Protein AF-A0AAW7RN38-F1 (afdb_monomer_lite)

pLDDT: mean 84.31, std 7.07, range [54.12, 94.19]

Structure (mmCIF, N/CA/C/O backbone):
data_AF-A0AAW7RN38-F1
#
_entry.id   AF-A0AAW7RN38-F1
#
loop_
_atom_site.group_PDB
_atom_site.id
_atom_site.type_symbol
_atom_site.label_atom_id
_atom_site.label_alt_id
_atom_site.label_comp_id
_atom_site.label_asym_id
_atom_site.label_entity_id
_atom_site.label_seq_id
_atom_site.pdbx_PDB_ins_code
_atom_site.Cartn_x
_atom_site.Cartn_y
_atom_site.Cartn_z
_atom_site.occupancy
_atom_site.B_iso_or_equiv
_atom_site.auth_seq_id
_atom_site.auth_comp_id
_atom_site.auth_asym_id
_atom_site.auth_atom_id
_atom_site.pdbx_PDB_model_num
ATOM 1 N N . MET A 1 1 ? 28.030 -6.356 14.340 1.00 54.12 1 MET A N 1
ATOM 2 C CA . MET A 1 1 ? 27.051 -6.134 15.431 1.00 54.12 1 MET A CA 1
ATOM 3 C C . MET A 1 1 ? 25.730 -5.507 14.934 1.00 54.12 1 MET A C 1
ATOM 5 O O . MET A 1 1 ? 25.159 -4.684 15.629 1.00 54.12 1 MET A O 1
ATOM 9 N N . HIS A 1 2 ? 25.197 -5.904 13.764 1.00 59.62 2 HIS A N 1
ATOM 10 C CA . HIS A 1 2 ? 23.936 -5.350 13.216 1.00 59.62 2 HIS A CA 1
ATOM 11 C C . HIS A 1 2 ? 22.794 -6.376 13.108 1.00 59.62 2 HIS A C 1
ATOM 13 O O . HIS A 1 2 ? 21.625 -6.010 13.185 1.00 59.62 2 HIS A O 1
ATOM 19 N N . ALA A 1 3 ? 23.113 -7.668 12.976 1.00 64.19 3 ALA A N 1
ATOM 20 C CA . ALA A 1 3 ? 22.105 -8.713 12.801 1.00 64.19 3 ALA A CA 1
ATOM 21 C C . ALA A 1 3 ? 21.237 -8.921 14.054 1.00 64.19 3 ALA A C 1
ATOM 23 O O . ALA A 1 3 ? 20.021 -9.021 13.943 1.00 64.19 3 ALA A O 1
ATOM 24 N N . SER A 1 4 ? 21.837 -8.915 15.250 1.00 70.38 4 SER A N 1
ATOM 25 C CA . SER A 1 4 ? 21.107 -9.074 16.514 1.00 70.38 4 SER A CA 1
ATOM 26 C C . SER A 1 4 ? 20.117 -7.933 16.760 1.00 70.38 4 SER A C 1
ATOM 28 O O . SER A 1 4 ? 18.973 -8.193 17.117 1.00 70.38 4 SER A O 1
ATOM 30 N N . TYR A 1 5 ? 20.508 -6.684 16.494 1.00 74.62 5 TYR A N 1
ATOM 31 C CA . TYR A 1 5 ? 19.621 -5.522 16.615 1.00 74.62 5 TYR A CA 1
ATOM 32 C C . TYR A 1 5 ? 18.413 -5.612 15.670 1.00 74.62 5 TYR A C 1
ATOM 34 O O . TYR A 1 5 ? 17.278 -5.420 16.102 1.00 74.62 5 TYR A O 1
ATOM 42 N N . ASN A 1 6 ? 18.636 -5.994 14.408 1.00 77.62 6 ASN A N 1
ATOM 43 C CA . ASN A 1 6 ? 17.555 -6.183 13.437 1.00 77.62 6 ASN A CA 1
ATOM 44 C C . ASN A 1 6 ? 16.592 -7.307 13.852 1.00 77.62 6 ASN A C 1
ATOM 46 O O . ASN A 1 6 ? 15.385 -7.171 13.665 1.00 77.62 6 ASN A O 1
ATOM 50 N N . ILE A 1 7 ? 17.105 -8.387 14.454 1.00 80.19 7 ILE A N 1
ATOM 51 C CA . ILE A 1 7 ? 16.281 -9.485 14.981 1.00 80.19 7 ILE A CA 1
ATOM 52 C C . ILE A 1 7 ? 15.432 -9.003 16.162 1.00 80.19 7 ILE A C 1
ATOM 54 O O . ILE A 1 7 ? 14.225 -9.227 16.165 1.00 80.19 7 ILE A O 1
ATOM 58 N N . PHE A 1 8 ? 16.016 -8.296 17.134 1.00 79.94 8 PHE A N 1
ATOM 59 C CA . PHE A 1 8 ? 15.260 -7.751 18.269 1.00 79.94 8 PHE A CA 1
ATOM 60 C C . PHE A 1 8 ? 14.169 -6.773 17.822 1.00 79.94 8 PHE A C 1
ATOM 62 O O . PHE A 1 8 ? 13.046 -6.825 18.325 1.00 79.94 8 PHE A O 1
ATOM 69 N N . LEU A 1 9 ? 14.470 -5.924 16.840 1.00 79.12 9 LEU A N 1
ATOM 70 C CA . LEU A 1 9 ? 13.513 -4.977 16.282 1.00 79.12 9 LEU A CA 1
ATOM 71 C C . LEU A 1 9 ? 12.380 -5.699 15.533 1.00 79.12 9 LEU A C 1
ATOM 73 O O . LEU A 1 9 ? 11.209 -5.378 15.735 1.00 79.12 9 LEU A O 1
ATOM 77 N N . ALA A 1 10 ? 12.701 -6.732 14.748 1.00 79.38 10 ALA A N 1
ATOM 78 C CA . ALA A 1 10 ? 11.709 -7.568 14.074 1.00 79.38 10 ALA A CA 1
ATOM 79 C C . ALA A 1 10 ? 10.800 -8.317 15.066 1.00 79.38 10 ALA A C 1
ATOM 81 O O . ALA A 1 10 ? 9.580 -8.319 14.897 1.00 79.38 10 ALA A O 1
ATOM 82 N N . VAL A 1 11 ? 11.369 -8.897 16.129 1.00 84.25 11 VAL A N 1
ATOM 83 C CA . VAL A 1 11 ? 10.610 -9.580 17.191 1.00 84.25 11 VAL A CA 1
ATOM 84 C C . VAL A 1 11 ? 9.704 -8.596 17.929 1.00 84.25 11 VAL A C 1
ATOM 86 O O . VAL A 1 11 ? 8.538 -8.904 18.163 1.00 84.25 11 VAL A O 1
ATOM 89 N N . GLY A 1 12 ? 10.194 -7.393 18.239 1.00 80.25 12 GLY A N 1
ATOM 90 C CA . GLY A 1 12 ? 9.392 -6.340 18.864 1.00 80.25 12 GLY A CA 1
ATOM 91 C C . GLY A 1 12 ? 8.195 -5.921 18.005 1.00 80.25 12 GLY A C 1
ATOM 92 O O . GLY A 1 12 ? 7.067 -5.881 18.498 1.00 80.25 12 GLY A O 1
ATOM 93 N N . ILE A 1 13 ? 8.410 -5.680 16.706 1.00 81.19 13 ILE A N 1
ATOM 94 C CA . ILE A 1 13 ? 7.332 -5.349 15.758 1.00 81.19 13 ILE A CA 1
ATOM 95 C C . ILE A 1 13 ? 6.312 -6.490 15.678 1.00 81.19 13 ILE A C 1
ATOM 97 O O . ILE A 1 13 ? 5.104 -6.243 15.736 1.00 81.19 13 ILE A O 1
ATOM 101 N N . LEU A 1 14 ? 6.785 -7.735 15.581 1.00 84.81 14 LEU A N 1
ATOM 102 C CA . LEU A 1 14 ? 5.924 -8.912 15.512 1.00 84.81 14 LEU A CA 1
ATOM 103 C C . LEU A 1 14 ? 5.072 -9.050 16.779 1.00 84.81 14 LEU A C 1
ATOM 105 O O . LEU A 1 14 ? 3.865 -9.261 16.688 1.00 84.81 14 LEU A O 1
ATOM 109 N N . LEU A 1 15 ? 5.671 -8.872 17.956 1.00 86.06 15 LEU A N 1
ATOM 110 C CA . LEU A 1 15 ? 4.982 -8.990 19.237 1.00 86.06 15 LEU A CA 1
ATOM 111 C C . LEU A 1 15 ? 3.890 -7.920 19.388 1.00 86.06 15 LEU A C 1
ATOM 113 O O . LEU A 1 15 ? 2.764 -8.235 19.777 1.00 86.06 15 LEU A O 1
ATOM 117 N N . VAL A 1 16 ? 4.171 -6.676 18.987 1.00 82.12 16 VAL A N 1
ATOM 118 C CA . VAL A 1 16 ? 3.171 -5.594 18.952 1.00 82.12 16 VAL A CA 1
ATOM 119 C C . VAL A 1 16 ? 2.036 -5.915 17.975 1.00 82.12 16 VAL A C 1
ATOM 121 O O . VAL A 1 16 ? 0.863 -5.716 18.305 1.00 82.12 16 VAL A O 1
ATOM 124 N N . ALA A 1 17 ? 2.351 -6.446 16.791 1.00 79.88 17 ALA A N 1
ATOM 125 C CA . ALA A 1 17 ? 1.349 -6.833 15.800 1.00 79.88 17 ALA A CA 1
ATOM 126 C C . ALA A 1 17 ? 0.441 -7.963 16.312 1.00 79.88 17 ALA A C 1
ATOM 128 O O . ALA A 1 17 ? -0.783 -7.878 16.177 1.00 79.88 17 ALA A O 1
ATOM 129 N N . VAL A 1 18 ? 1.018 -8.981 16.957 1.00 84.12 18 VAL A N 1
ATOM 130 C CA . VAL A 1 18 ? 0.280 -10.100 17.560 1.00 84.12 18 VAL A CA 1
ATOM 131 C C . VAL A 1 18 ? -0.627 -9.609 18.686 1.00 84.12 18 VAL A C 1
ATOM 133 O O . VAL A 1 18 ? -1.817 -9.925 18.693 1.00 84.12 18 VAL A O 1
ATOM 136 N N . LEU A 1 19 ? -0.119 -8.772 19.596 1.00 84.50 19 LEU A N 1
ATOM 137 C CA . LEU A 1 19 ? -0.924 -8.183 20.671 1.00 84.50 19 LEU A CA 1
ATOM 138 C C . LEU A 1 19 ? -2.093 -7.360 20.118 1.00 84.50 19 LEU A C 1
ATOM 140 O O . LEU A 1 19 ? -3.221 -7.482 20.600 1.00 84.50 19 LEU A O 1
ATOM 144 N N . ARG A 1 20 ? -1.855 -6.559 19.073 1.00 81.69 20 ARG A N 1
ATOM 145 C CA . ARG A 1 20 ? -2.906 -5.777 18.410 1.00 81.69 20 ARG A CA 1
ATOM 146 C C . ARG A 1 20 ? -3.954 -6.676 17.753 1.00 81.69 20 ARG A C 1
ATOM 148 O O . ARG A 1 20 ? -5.146 -6.405 17.883 1.00 81.69 20 ARG A O 1
ATOM 155 N N . ALA A 1 21 ? -3.530 -7.754 17.095 1.00 82.12 21 ALA A N 1
ATOM 156 C CA . ALA A 1 21 ? -4.431 -8.724 16.481 1.00 82.12 21 ALA A CA 1
ATOM 157 C C . ALA A 1 21 ? -5.284 -9.460 17.526 1.00 82.12 21 ALA A C 1
ATOM 159 O O . ALA A 1 21 ? -6.485 -9.638 17.319 1.00 82.12 21 ALA A O 1
ATOM 160 N N . MET A 1 22 ? -4.698 -9.838 18.666 1.00 83.19 22 MET A N 1
ATOM 161 C CA . MET A 1 22 ? -5.439 -10.442 19.775 1.00 83.19 22 MET A CA 1
ATOM 162 C C . MET A 1 22 ? -6.462 -9.467 20.362 1.00 83.19 22 MET A C 1
ATOM 164 O O . MET A 1 22 ? -7.628 -9.829 20.497 1.00 83.19 22 MET A O 1
ATOM 168 N N . ARG A 1 23 ? -6.073 -8.210 20.626 1.00 82.62 23 ARG A N 1
ATOM 169 C CA . ARG A 1 23 ? -7.002 -7.168 21.102 1.00 82.62 23 ARG A CA 1
ATOM 170 C C . ARG A 1 23 ? -8.161 -6.950 20.133 1.00 82.62 23 ARG A C 1
ATOM 172 O O . ARG A 1 23 ? -9.302 -6.857 20.571 1.00 82.62 23 ARG A O 1
ATOM 179 N N . TRP A 1 24 ? -7.881 -6.928 18.830 1.00 80.38 24 TRP A N 1
ATOM 180 C CA . TRP A 1 24 ? -8.914 -6.821 17.803 1.00 80.38 24 TRP A CA 1
ATOM 181 C C . TRP A 1 24 ? -9.868 -8.022 17.804 1.00 80.38 24 TRP A C 1
ATOM 183 O O . TRP A 1 24 ? -11.081 -7.837 17.752 1.00 80.38 24 TRP A O 1
ATOM 193 N N . ARG A 1 25 ? -9.352 -9.255 17.910 1.00 82.19 25 ARG A N 1
ATOM 194 C CA . ARG A 1 25 ? -10.196 -10.459 18.011 1.00 82.19 25 ARG A CA 1
ATOM 195 C C . ARG A 1 25 ? -11.105 -10.410 19.238 1.00 82.19 25 ARG A C 1
ATOM 197 O O . ARG A 1 25 ? -12.295 -10.681 19.108 1.00 82.19 25 ARG A O 1
ATOM 204 N N . SER A 1 26 ? -10.573 -10.009 20.390 1.00 81.62 26 SER A N 1
ATOM 205 C CA . SER A 1 26 ? -11.353 -9.857 21.621 1.00 81.62 26 SER A CA 1
ATOM 206 C C . SER A 1 26 ? -12.403 -8.748 21.512 1.00 81.62 26 SER A C 1
ATOM 208 O O . SER A 1 26 ? -13.527 -8.932 21.967 1.00 81.62 26 SER A O 1
ATOM 210 N N . ALA A 1 27 ? -12.080 -7.619 20.876 1.00 78.62 27 ALA A N 1
ATOM 211 C CA . ALA A 1 27 ? -13.035 -6.540 20.629 1.00 78.62 27 ALA A CA 1
ATOM 212 C C . ALA A 1 27 ? -14.159 -6.983 19.680 1.00 78.62 27 ALA A C 1
ATOM 214 O O . ALA A 1 27 ? -15.335 -6.758 19.957 1.00 78.62 27 ALA A O 1
ATOM 215 N N . LYS A 1 28 ? -13.813 -7.711 18.612 1.00 81.81 28 LYS A N 1
ATOM 216 C CA . LYS A 1 28 ? 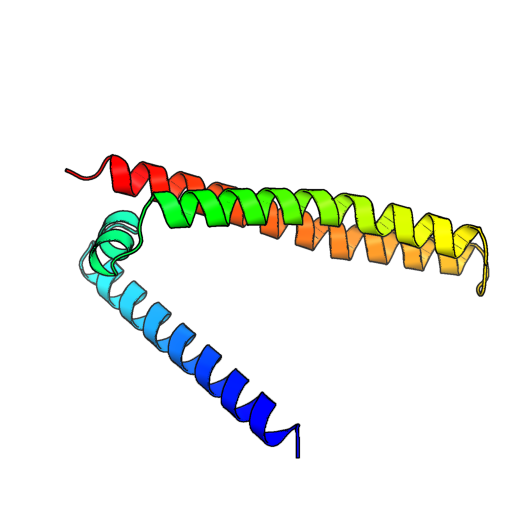-14.786 -8.284 17.677 1.00 81.81 28 LYS A CA 1
ATOM 217 C C . LYS A 1 28 ? -15.727 -9.278 18.367 1.00 81.81 28 LYS A C 1
ATOM 219 O O . LYS A 1 28 ? -16.919 -9.271 18.085 1.00 81.81 28 LYS A O 1
ATOM 224 N N . ALA A 1 29 ? -15.216 -10.088 19.298 1.00 81.62 29 ALA A N 1
ATOM 225 C CA . ALA A 1 29 ? -16.034 -10.998 20.104 1.00 81.62 29 ALA A CA 1
ATOM 226 C C . ALA A 1 29 ? -17.007 -10.263 21.047 1.00 81.62 29 ALA A C 1
ATOM 228 O O . ALA A 1 29 ? -18.049 -10.808 21.392 1.00 81.62 29 ALA A O 1
ATOM 229 N N . ARG A 1 30 ? -16.699 -9.016 21.426 1.00 80.12 30 ARG A N 1
ATOM 230 C CA . ARG A 1 30 ? -17.581 -8.127 22.204 1.00 80.12 30 ARG A CA 1
ATOM 231 C C . ARG A 1 30 ? -18.568 -7.332 21.336 1.00 80.12 30 ARG A C 1
ATOM 233 O O . ARG A 1 30 ? -19.309 -6.518 21.869 1.00 80.12 30 ARG A O 1
ATOM 240 N N . GLY A 1 31 ? -18.562 -7.533 20.016 1.00 82.94 31 GLY A N 1
ATOM 241 C CA . GLY A 1 31 ? -19.433 -6.819 19.077 1.00 82.94 31 GLY A CA 1
ATOM 242 C C . GLY A 1 31 ? -18.968 -5.406 18.707 1.00 82.94 31 GLY A C 1
ATOM 243 O O . GLY A 1 31 ? -19.714 -4.686 18.050 1.00 82.94 31 GLY A O 1
ATOM 244 N N . LEU A 1 32 ? -17.749 -5.001 19.089 1.00 80.88 32 LEU A N 1
ATOM 245 C CA . LEU A 1 32 ? -17.215 -3.675 18.759 1.00 80.88 32 LEU A CA 1
ATOM 246 C C . LEU A 1 32 ? -16.963 -3.539 17.254 1.00 80.88 32 LEU A C 1
ATOM 248 O O . LEU A 1 32 ? -16.343 -4.403 16.623 1.00 80.88 32 LEU A O 1
ATOM 252 N N . SER A 1 3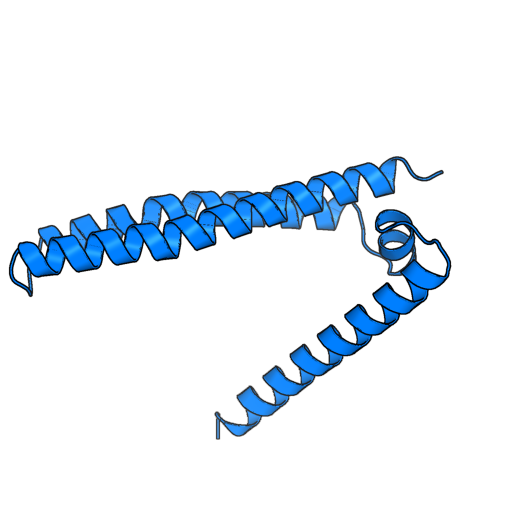3 ? -17.389 -2.409 16.689 1.00 80.62 33 SER A N 1
ATOM 253 C CA . SER A 1 33 ? -17.073 -2.062 15.305 1.00 80.62 33 SER A CA 1
ATOM 254 C C . SER A 1 33 ? -15.593 -1.652 15.159 1.00 80.62 33 SER A C 1
ATOM 256 O O . SER A 1 33 ? -14.967 -1.196 16.123 1.00 80.62 33 SER A O 1
ATOM 258 N N . PRO A 1 34 ? -14.997 -1.771 13.954 1.00 76.75 34 PRO A N 1
ATOM 259 C CA . PRO A 1 34 ? -13.620 -1.333 13.702 1.00 76.75 34 PRO A CA 1
ATOM 260 C C . PRO A 1 34 ? -13.357 0.126 14.094 1.00 76.75 34 PRO A C 1
ATOM 262 O O . PRO A 1 34 ? -12.282 0.446 14.600 1.00 76.75 34 PRO A O 1
ATOM 265 N N . ALA A 1 35 ? -14.347 0.996 13.888 1.00 75.69 35 ALA A N 1
ATOM 266 C CA . ALA A 1 35 ? -14.270 2.411 14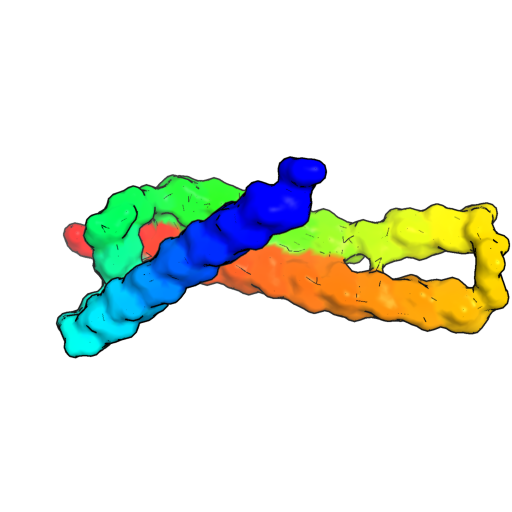.222 1.00 75.69 35 ALA A CA 1
ATOM 267 C C . ALA A 1 35 ? -14.286 2.647 15.740 1.00 75.69 35 ALA A C 1
ATOM 269 O O . ALA A 1 35 ? -13.483 3.430 16.244 1.00 75.69 35 ALA A O 1
ATOM 270 N N . GLN A 1 36 ? -15.129 1.922 16.485 1.00 76.56 36 GLN A N 1
ATOM 271 C CA . GLN A 1 36 ? -15.168 2.009 17.950 1.00 76.56 36 GLN A CA 1
ATOM 272 C C . GLN A 1 36 ? -13.845 1.546 18.564 1.00 76.56 36 GLN A C 1
ATOM 274 O O . GLN A 1 36 ? -13.262 2.255 19.380 1.00 76.56 36 GLN A O 1
ATOM 279 N N . PHE A 1 37 ? -13.301 0.422 18.088 1.00 80.50 37 PHE A N 1
ATOM 280 C CA . PHE A 1 37 ? -11.984 -0.056 18.514 1.00 80.50 37 PHE A CA 1
ATOM 281 C C . PHE A 1 37 ? -10.862 0.940 18.179 1.00 80.50 37 PHE A C 1
ATOM 283 O O . PHE A 1 37 ? -9.924 1.119 18.957 1.00 80.50 37 PHE A O 1
ATOM 290 N N . ALA A 1 38 ? -10.928 1.601 17.021 1.00 75.62 38 ALA A N 1
ATOM 291 C CA . ALA A 1 38 ? -9.947 2.611 16.639 1.00 75.62 38 ALA A CA 1
ATOM 292 C C . ALA A 1 38 ? -10.026 3.861 17.534 1.00 75.62 38 ALA A C 1
ATOM 294 O O . ALA A 1 38 ? -8.977 4.359 17.951 1.00 75.62 38 ALA A O 1
ATOM 295 N N . ARG A 1 39 ? -11.239 4.315 17.884 1.00 74.00 39 ARG A N 1
ATOM 296 C CA . ARG A 1 39 ? -11.480 5.433 18.810 1.00 74.00 39 ARG A CA 1
ATOM 297 C C . ARG A 1 39 ? -11.006 5.106 20.231 1.00 74.00 39 ARG A C 1
ATOM 299 O O . ARG A 1 39 ? -10.287 5.913 20.811 1.00 74.00 39 ARG A O 1
ATOM 306 N N . GLU A 1 40 ? -11.294 3.908 20.746 1.00 77.12 40 GLU A N 1
ATOM 307 C CA . GLU A 1 40 ? -10.811 3.438 22.060 1.00 77.12 40 GLU A CA 1
ATOM 308 C C . GLU A 1 40 ? -9.279 3.367 22.145 1.00 77.12 40 GLU A C 1
ATOM 310 O O . GLU A 1 40 ? -8.696 3.672 23.181 1.00 77.12 40 GLU A O 1
ATOM 315 N N . ASN A 1 41 ? -8.604 3.011 21.048 1.00 75.25 41 ASN A N 1
ATOM 316 C CA . ASN A 1 41 ? -7.139 2.996 20.987 1.00 75.25 41 ASN A CA 1
ATOM 317 C C . ASN A 1 41 ? -6.523 4.375 20.665 1.00 75.25 41 ASN A C 1
ATOM 319 O O . ASN A 1 41 ? -5.345 4.446 20.314 1.00 75.25 41 ASN A O 1
ATOM 323 N N . GLY A 1 42 ? -7.297 5.465 20.737 1.00 70.75 42 GLY A N 1
ATOM 324 C CA . GLY A 1 42 ? -6.806 6.831 20.518 1.00 70.75 42 GLY A CA 1
ATOM 325 C C . GLY A 1 42 ? -6.402 7.131 19.072 1.00 70.75 42 GLY A C 1
ATOM 326 O O . GLY A 1 42 ? -5.577 8.010 18.818 1.00 70.75 42 GLY A O 1
ATOM 327 N N . THR A 1 43 ? -6.941 6.393 18.099 1.00 77.44 43 THR A N 1
ATOM 328 C CA . THR A 1 43 ? -6.638 6.630 16.684 1.00 77.44 43 THR A CA 1
ATOM 329 C C . THR A 1 43 ? -7.398 7.862 16.208 1.00 77.44 43 THR A C 1
ATOM 331 O O . THR A 1 43 ? -8.622 7.832 16.097 1.00 77.44 43 THR A O 1
ATOM 334 N N . SER A 1 44 ? -6.685 8.949 15.902 1.00 81.31 44 SER A N 1
ATOM 335 C CA . SER A 1 44 ? -7.330 10.162 15.399 1.00 81.31 44 SER A CA 1
ATOM 336 C C . SER A 1 44 ? -7.745 10.014 13.921 1.00 81.31 44 SER A C 1
ATOM 338 O O . SER A 1 44 ? -6.946 9.540 13.100 1.00 81.31 44 SER A O 1
ATOM 340 N N . PRO A 1 45 ? -8.960 10.458 13.539 1.00 81.69 45 PRO A N 1
ATOM 341 C CA . PRO A 1 45 ? -9.417 10.453 12.144 1.00 81.69 45 PRO A CA 1
ATOM 342 C C . PRO A 1 45 ? -8.476 11.224 11.213 1.00 81.69 45 PRO A C 1
ATOM 344 O O . PRO A 1 45 ? -8.182 10.781 10.104 1.00 81.69 45 PRO A O 1
ATOM 347 N N . GLN A 1 46 ? -7.925 12.342 11.697 1.00 83.25 46 GLN A N 1
ATOM 348 C CA . GLN A 1 46 ? -6.949 13.153 10.967 1.00 83.25 46 GLN A CA 1
ATOM 349 C C . GLN A 1 46 ? -5.676 12.364 10.632 1.00 83.25 46 GLN A C 1
ATOM 351 O O . GLN A 1 46 ? -5.208 12.406 9.495 1.00 83.25 46 GLN A O 1
ATOM 356 N N . LYS A 1 47 ? -5.141 11.580 11.580 1.00 85.06 47 LYS A N 1
ATOM 357 C CA . LYS A 1 47 ? -3.951 10.748 11.344 1.00 85.06 47 LYS A CA 1
ATOM 358 C C . LYS A 1 47 ? -4.232 9.631 10.343 1.00 85.06 47 LYS A C 1
ATOM 360 O O . LYS A 1 47 ? -3.373 9.329 9.516 1.00 85.06 47 LYS A O 1
ATOM 365 N N . LEU A 1 48 ? -5.427 9.037 10.381 1.00 85.12 48 LEU A N 1
ATOM 366 C CA . LEU A 1 48 ? -5.851 8.047 9.387 1.00 85.12 48 LEU A CA 1
ATOM 367 C C . LEU A 1 48 ? -5.967 8.656 7.988 1.00 85.12 48 LEU A C 1
ATOM 369 O O . LEU A 1 48 ? -5.501 8.035 7.037 1.00 85.12 48 LEU A O 1
ATOM 373 N N . ARG A 1 49 ? -6.507 9.874 7.859 1.00 85.69 49 ARG A N 1
ATOM 374 C CA . ARG A 1 49 ? -6.563 10.599 6.579 1.00 85.69 49 ARG A CA 1
ATOM 375 C C . ARG A 1 49 ? -5.174 10.918 6.040 1.00 85.69 49 ARG A C 1
ATOM 377 O O . ARG A 1 49 ? -4.887 10.539 4.912 1.00 85.69 49 ARG A O 1
ATOM 384 N N . ALA A 1 50 ? -4.298 11.500 6.859 1.00 88.19 50 ALA A N 1
ATOM 385 C CA . ALA A 1 50 ? -2.914 11.780 6.472 1.00 88.19 50 ALA A CA 1
ATOM 386 C C . ALA A 1 50 ? -2.165 10.504 6.051 1.00 88.19 50 ALA A C 1
ATOM 388 O O . ALA A 1 50 ? -1.503 10.473 5.016 1.00 88.19 50 ALA A O 1
ATOM 389 N N . THR A 1 51 ? -2.335 9.410 6.802 1.00 87.62 51 THR A N 1
ATOM 390 C CA . THR A 1 51 ? -1.743 8.112 6.440 1.00 87.62 51 THR A CA 1
ATOM 391 C C . THR A 1 51 ? -2.351 7.579 5.140 1.00 87.62 51 THR A C 1
ATOM 393 O O . THR A 1 51 ? -1.637 7.042 4.299 1.00 87.62 51 THR A O 1
ATOM 396 N N . GLY A 1 52 ? -3.665 7.715 4.944 1.00 87.56 52 GLY A N 1
ATOM 397 C CA . GLY A 1 52 ? -4.346 7.315 3.715 1.00 87.56 52 GLY A CA 1
ATOM 398 C C . GLY A 1 52 ? -3.856 8.091 2.492 1.00 87.56 52 GLY A C 1
ATOM 399 O O . GLY A 1 52 ? -3.552 7.487 1.466 1.00 87.56 52 GLY A O 1
ATOM 400 N N . GLU A 1 53 ? -3.691 9.404 2.614 1.00 91.19 53 GLU A N 1
ATOM 401 C CA . GLU A 1 53 ? -3.168 10.260 1.552 1.00 91.19 53 GLU A CA 1
ATOM 402 C C . GLU A 1 53 ? -1.716 9.913 1.201 1.00 91.19 53 GLU A C 1
ATOM 404 O O . GLU A 1 53 ? -1.390 9.746 0.023 1.00 91.19 53 GLU A O 1
ATOM 409 N N . GLN A 1 54 ? -0.869 9.693 2.210 1.00 91.38 54 GLN A N 1
ATOM 410 C CA . GLN A 1 54 ? 0.509 9.250 2.007 1.00 91.38 54 GLN A CA 1
ATOM 411 C C . GLN A 1 54 ? 0.565 7.895 1.286 1.00 91.38 54 GLN A C 1
ATOM 413 O O . GLN A 1 54 ? 1.313 7.732 0.322 1.00 91.38 54 GLN A O 1
ATOM 418 N N . MET A 1 55 ? -0.257 6.927 1.706 1.00 90.25 55 MET A N 1
ATOM 419 C CA . MET A 1 55 ? -0.340 5.614 1.058 1.00 90.25 55 MET A CA 1
ATOM 420 C C . MET A 1 55 ? -0.862 5.727 -0.377 1.00 90.25 55 MET A C 1
ATOM 422 O O . MET A 1 55 ? -0.385 5.019 -1.260 1.00 90.25 55 MET A O 1
ATOM 426 N N . ARG A 1 56 ? -1.789 6.652 -0.652 1.00 92.75 56 ARG A N 1
ATOM 427 C CA . ARG A 1 56 ? -2.269 6.915 -2.014 1.00 92.75 56 ARG A CA 1
ATOM 428 C C . ARG A 1 56 ? -1.163 7.471 -2.904 1.00 92.75 56 ARG A C 1
ATOM 430 O O . ARG A 1 56 ? -1.022 7.021 -4.041 1.00 92.75 56 ARG A O 1
ATOM 437 N N . TRP A 1 57 ? -0.388 8.424 -2.397 1.00 93.94 57 TRP A N 1
ATOM 438 C CA . TRP A 1 57 ? 0.762 8.983 -3.103 1.00 93.94 57 TRP A CA 1
ATOM 439 C C . TRP A 1 57 ? 1.8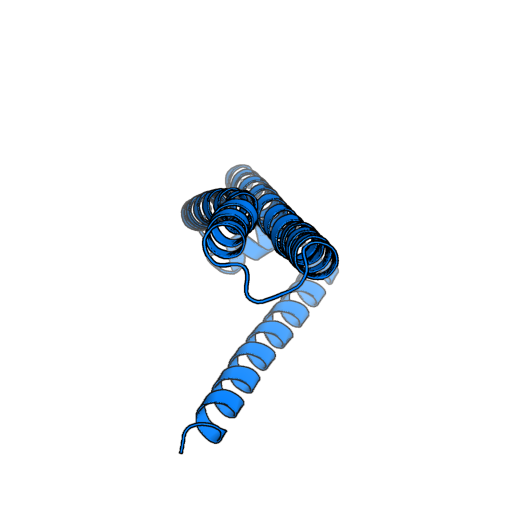22 7.925 -3.395 1.00 93.94 57 TRP A C 1
ATOM 441 O O . TRP A 1 57 ? 2.231 7.776 -4.544 1.00 93.94 57 TRP A O 1
ATOM 451 N N . LEU A 1 58 ? 2.195 7.134 -2.388 1.00 91.94 58 LEU A N 1
ATOM 452 C CA . LEU A 1 58 ? 3.127 6.017 -2.547 1.00 91.94 58 LEU A CA 1
ATOM 453 C C . LEU A 1 58 ? 2.614 5.003 -3.573 1.00 91.94 58 LEU A C 1
ATOM 455 O O . LEU A 1 58 ? 3.351 4.626 -4.477 1.00 91.94 58 LEU A O 1
ATOM 459 N N . GLY A 1 59 ? 1.332 4.635 -3.498 1.00 90.44 59 GLY A N 1
ATOM 460 C CA . GLY A 1 59 ? 0.702 3.741 -4.464 1.00 90.44 59 GLY A CA 1
ATOM 461 C C . GLY A 1 59 ? 0.827 4.247 -5.902 1.00 90.44 59 GLY A C 1
ATOM 462 O O . GLY A 1 59 ? 1.196 3.478 -6.781 1.00 90.44 59 GLY A O 1
ATOM 463 N N . ARG A 1 60 ? 0.598 5.547 -6.142 1.00 93.12 60 ARG A N 1
ATOM 464 C CA . ARG A 1 60 ? 0.768 6.177 -7.465 1.00 93.12 60 ARG A CA 1
ATOM 465 C C . ARG A 1 60 ? 2.219 6.170 -7.940 1.00 93.12 60 ARG A C 1
ATOM 467 O O . ARG A 1 60 ? 2.464 5.842 -9.095 1.00 93.12 60 ARG A O 1
ATOM 474 N N . ILE A 1 61 ? 3.166 6.503 -7.062 1.00 93.00 61 ILE A N 1
ATOM 475 C CA . ILE A 1 61 ? 4.599 6.501 -7.394 1.00 93.00 61 ILE A CA 1
ATOM 476 C C . ILE A 1 61 ? 5.041 5.100 -7.821 1.00 93.00 61 ILE A C 1
ATOM 478 O O . ILE A 1 61 ? 5.747 4.962 -8.817 1.00 93.00 61 ILE A O 1
ATOM 482 N N . LEU A 1 62 ? 4.579 4.056 -7.127 1.00 91.75 62 LEU A N 1
ATOM 483 C CA . LEU A 1 62 ? 4.933 2.674 -7.449 1.00 91.75 62 LEU A CA 1
ATOM 484 C C . LEU A 1 62 ? 4.508 2.264 -8.867 1.00 91.75 62 LEU A C 1
ATOM 486 O O . LEU A 1 62 ? 5.222 1.494 -9.492 1.00 91.75 62 LEU A O 1
ATOM 490 N N . PHE A 1 63 ? 3.435 2.823 -9.435 1.00 90.12 63 PHE A N 1
ATOM 491 C CA . PHE A 1 63 ? 3.092 2.568 -10.842 1.00 90.12 63 PHE A CA 1
ATOM 492 C C . PHE A 1 63 ? 4.074 3.193 -11.839 1.00 90.12 63 PHE A C 1
ATOM 494 O O . PHE A 1 63 ? 4.195 2.702 -12.956 1.00 90.12 63 PHE A O 1
ATOM 501 N N . ILE A 1 64 ? 4.772 4.261 -11.453 1.00 91.19 64 ILE A N 1
ATOM 502 C CA . ILE A 1 64 ? 5.684 5.009 -12.329 1.00 91.19 64 ILE A CA 1
ATOM 503 C C . ILE A 1 64 ? 7.096 4.406 -12.292 1.00 91.19 64 ILE A C 1
ATOM 505 O O . ILE A 1 64 ? 7.792 4.393 -13.306 1.00 91.19 64 ILE A O 1
ATOM 509 N N . VAL A 1 65 ? 7.512 3.862 -11.144 1.00 91.31 65 VAL A N 1
ATOM 510 C CA . VAL A 1 65 ? 8.865 3.317 -10.922 1.00 91.31 65 VAL A CA 1
ATOM 511 C C . VAL A 1 65 ? 9.317 2.316 -12.001 1.00 91.31 65 VAL A C 1
ATOM 513 O O . VAL A 1 65 ? 10.421 2.498 -12.517 1.00 91.31 65 VAL A O 1
ATOM 516 N N . PRO A 1 66 ? 8.512 1.316 -12.419 1.00 91.00 66 PRO A N 1
ATOM 517 C CA . PRO A 1 66 ? 8.916 0.373 -13.463 1.00 91.00 66 PRO A CA 1
ATOM 518 C C . PRO A 1 66 ? 9.296 1.043 -14.780 1.00 91.00 66 PRO A C 1
ATOM 520 O O . PRO A 1 66 ? 10.246 0.608 -15.419 1.00 91.00 66 PRO A O 1
ATOM 523 N N . PHE A 1 67 ? 8.607 2.118 -15.170 1.00 90.06 67 PHE A N 1
ATOM 524 C CA . PHE A 1 67 ? 8.888 2.845 -16.410 1.00 90.06 67 PHE A CA 1
ATOM 525 C C . PHE A 1 67 ? 10.213 3.597 -16.337 1.00 90.06 67 PHE A C 1
ATOM 527 O O . PHE A 1 67 ? 10.990 3.557 -17.286 1.00 90.06 67 PHE A O 1
ATOM 534 N N . VAL A 1 68 ? 10.504 4.224 -15.195 1.00 89.56 68 VAL A N 1
ATOM 535 C CA . VAL A 1 68 ? 11.786 4.909 -14.966 1.00 89.56 68 VAL A CA 1
ATOM 536 C C . VAL A 1 68 ? 12.943 3.909 -15.004 1.00 89.56 68 VAL A C 1
ATOM 538 O O . VAL A 1 68 ? 13.952 4.153 -15.665 1.00 89.56 68 VAL A O 1
ATOM 541 N N . LEU A 1 69 ? 12.779 2.756 -14.349 1.00 87.12 69 LEU A N 1
ATOM 542 C CA . LEU A 1 69 ? 13.772 1.680 -14.377 1.00 87.12 69 LEU A CA 1
ATOM 543 C C . LEU A 1 69 ? 13.924 1.087 -15.784 1.00 87.12 69 LEU A C 1
ATOM 545 O O . LEU A 1 69 ? 15.046 0.881 -16.238 1.00 87.12 69 LEU A O 1
ATOM 549 N N . GLY A 1 70 ? 12.814 0.878 -16.495 1.00 85.19 70 GLY A N 1
ATOM 550 C CA . GLY A 1 70 ? 12.794 0.391 -17.874 1.00 85.19 70 GLY A CA 1
ATOM 551 C C . GLY A 1 70 ? 13.517 1.322 -18.849 1.00 85.19 70 GLY A C 1
ATOM 552 O O . GLY A 1 70 ? 14.293 0.851 -19.674 1.00 85.19 70 GLY A O 1
ATOM 553 N N . LEU A 1 71 ? 13.341 2.640 -18.713 1.00 85.69 71 LEU A N 1
ATOM 554 C CA . LEU A 1 71 ? 14.090 3.649 -19.473 1.00 85.69 71 LEU A CA 1
ATOM 555 C C . LEU A 1 71 ? 15.598 3.558 -19.206 1.00 85.69 71 LEU A C 1
ATOM 557 O O . LEU A 1 71 ? 16.384 3.530 -20.149 1.00 85.69 71 LEU A O 1
ATOM 561 N N . GLY A 1 72 ? 16.009 3.455 -17.939 1.00 82.56 72 GLY A N 1
ATOM 562 C CA . GLY A 1 72 ? 17.424 3.290 -17.586 1.00 82.56 72 GLY A CA 1
ATOM 563 C C . GLY A 1 72 ? 18.035 2.005 -18.155 1.00 82.56 72 GLY A C 1
ATOM 564 O O . GLY A 1 72 ? 19.144 2.024 -18.690 1.00 82.56 72 GLY A O 1
ATOM 565 N N . LEU A 1 73 ? 17.283 0.904 -18.098 1.00 80.69 73 LEU A N 1
ATOM 566 C CA . LEU A 1 73 ? 17.663 -0.391 -18.664 1.00 80.69 73 LEU A CA 1
ATOM 567 C C . LEU A 1 73 ? 17.757 -0.362 -20.200 1.00 80.69 73 LEU A C 1
ATOM 569 O O . LEU A 1 73 ? 18.622 -1.026 -20.767 1.00 80.69 73 LEU A O 1
ATOM 573 N N . ALA A 1 74 ? 16.912 0.426 -20.869 1.00 78.25 74 ALA A N 1
ATOM 574 C CA . ALA A 1 74 ? 16.923 0.580 -22.323 1.00 78.25 74 ALA A CA 1
ATOM 575 C C . ALA A 1 74 ? 18.078 1.461 -22.833 1.00 78.25 74 ALA A C 1
ATOM 577 O O . ALA A 1 74 ? 18.602 1.206 -23.914 1.00 78.25 74 ALA A O 1
ATOM 578 N N . ILE A 1 75 ? 18.491 2.480 -22.067 1.00 82.94 75 ILE A N 1
ATOM 579 C CA . ILE A 1 75 ? 19.613 3.370 -22.427 1.00 82.94 75 ILE A CA 1
ATOM 580 C C . ILE A 1 75 ? 20.963 2.650 -22.275 1.00 82.94 75 ILE A C 1
ATOM 582 O O . ILE A 1 75 ? 21.877 2.864 -23.071 1.00 82.94 75 ILE A O 1
ATOM 586 N N . HIS A 1 76 ? 21.087 1.768 -21.280 1.00 77.50 76 HIS A N 1
ATOM 587 C CA . HIS A 1 76 ? 22.298 0.985 -21.029 1.00 77.50 76 HIS A CA 1
ATOM 588 C C . HIS A 1 76 ? 21.983 -0.515 -20.958 1.00 77.50 76 HIS A C 1
ATOM 590 O O . HIS A 1 76 ? 22.013 -1.099 -19.867 1.00 77.50 76 HIS A O 1
ATOM 596 N N . PRO A 1 77 ? 21.693 -1.160 -22.103 1.00 75.69 77 PRO A N 1
ATOM 597 C CA . PRO A 1 77 ? 21.318 -2.564 -22.123 1.00 75.69 77 PRO A CA 1
ATOM 598 C C . PRO A 1 77 ? 22.509 -3.432 -21.704 1.00 75.69 77 PRO A C 1
ATOM 600 O O . PRO A 1 77 ? 23.524 -3.507 -22.393 1.00 75.69 77 PRO A O 1
ATOM 603 N N . LYS A 1 78 ? 22.380 -4.096 -20.551 1.00 78.94 78 LYS A N 1
ATOM 604 C CA . LYS A 1 78 ? 23.357 -5.083 -20.051 1.00 78.94 78 LYS A CA 1
ATOM 605 C C . LYS A 1 78 ? 23.024 -6.520 -20.454 1.00 78.94 78 LYS A C 1
ATOM 607 O O . LYS A 1 78 ? 23.862 -7.403 -20.303 1.00 78.94 78 LYS A O 1
ATOM 612 N N . SER A 1 79 ? 21.816 -6.737 -20.964 1.00 81.75 79 SER A N 1
ATOM 613 C CA . SER A 1 79 ? 21.247 -8.051 -21.249 1.00 81.75 79 SER A CA 1
ATOM 614 C C . SER A 1 79 ? 20.611 -8.066 -22.645 1.00 81.75 79 SER A C 1
ATOM 616 O O . SER A 1 79 ? 20.302 -7.003 -23.189 1.00 81.75 79 SER A O 1
ATOM 618 N N . PRO A 1 80 ? 20.378 -9.248 -23.243 1.00 87.12 80 PRO A N 1
ATOM 619 C CA . PRO A 1 80 ? 19.611 -9.371 -24.480 1.00 87.12 80 PRO A CA 1
ATOM 620 C C . PRO A 1 80 ? 18.196 -8.790 -24.340 1.00 87.12 80 PRO A C 1
ATOM 622 O O . PRO A 1 80 ? 17.594 -8.854 -23.266 1.00 87.12 80 PRO A O 1
ATOM 625 N N . GLY A 1 81 ? 17.627 -8.282 -25.438 1.00 84.00 81 GLY A N 1
ATOM 626 C CA . GLY A 1 81 ? 16.320 -7.607 -25.432 1.00 84.00 81 GLY A CA 1
ATOM 627 C C . GLY A 1 81 ? 15.163 -8.440 -24.858 1.00 84.00 81 GLY A C 1
ATOM 628 O O . GLY A 1 81 ? 14.281 -7.894 -24.202 1.00 84.00 81 GLY A O 1
ATOM 629 N N . SER A 1 82 ? 15.188 -9.766 -25.028 1.00 86.25 82 SER A N 1
ATOM 630 C CA . SER A 1 82 ? 14.194 -10.680 -24.444 1.00 86.25 82 SER A CA 1
ATOM 631 C C . SER A 1 82 ? 14.271 -10.757 -22.915 1.00 86.25 82 SER A C 1
ATOM 633 O O . SER A 1 82 ? 13.239 -10.824 -22.251 1.00 86.25 82 SER A O 1
ATOM 635 N N . VAL A 1 83 ? 15.481 -10.704 -22.351 1.00 86.81 83 VAL A N 1
ATOM 636 C CA . VAL A 1 83 ? 15.712 -10.700 -20.899 1.00 86.81 83 VAL A CA 1
ATOM 637 C C . VAL A 1 83 ? 15.285 -9.359 -20.305 1.00 86.81 83 VAL A C 1
ATOM 639 O O . VAL A 1 83 ? 14.558 -9.338 -19.319 1.00 86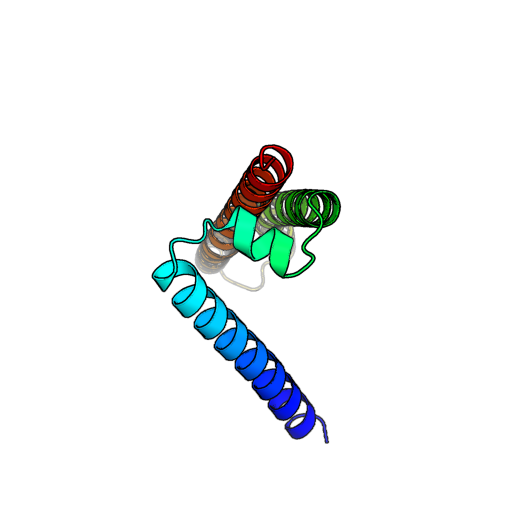.81 83 VAL A O 1
ATOM 642 N N . LEU A 1 84 ? 15.634 -8.248 -20.963 1.00 86.06 84 LEU A N 1
ATOM 643 C CA . LEU A 1 84 ? 15.185 -6.900 -20.585 1.00 86.06 84 LEU A CA 1
ATOM 644 C C . LEU A 1 84 ? 13.655 -6.784 -20.556 1.00 86.06 84 LEU A C 1
ATOM 646 O O . LEU A 1 84 ? 13.091 -6.220 -19.621 1.00 86.06 84 LEU A O 1
ATOM 650 N N . ALA A 1 85 ? 12.973 -7.348 -21.556 1.00 86.75 85 ALA A N 1
ATOM 651 C CA . ALA A 1 85 ? 11.515 -7.371 -21.597 1.00 86.75 85 ALA A CA 1
ATOM 652 C C . ALA A 1 85 ? 10.920 -8.169 -20.424 1.00 86.75 85 ALA A C 1
ATOM 654 O O . ALA A 1 85 ? 9.973 -7.709 -19.787 1.00 86.75 85 ALA A O 1
ATOM 655 N N . ALA A 1 86 ? 11.491 -9.332 -20.098 1.00 89.12 86 ALA A N 1
ATOM 656 C CA . ALA A 1 86 ? 11.053 -10.138 -18.961 1.00 89.12 86 ALA A CA 1
ATOM 657 C C . ALA A 1 86 ? 11.289 -9.425 -17.615 1.00 89.12 86 ALA A C 1
ATOM 659 O O . ALA A 1 86 ? 10.392 -9.401 -16.771 1.00 89.12 86 ALA A O 1
ATOM 660 N N . GLU A 1 87 ? 12.453 -8.795 -17.430 1.00 87.12 87 GLU A N 1
ATOM 661 C CA . GLU A 1 87 ? 12.781 -7.996 -16.240 1.00 87.12 87 GLU A CA 1
ATOM 662 C C . GLU A 1 87 ? 11.823 -6.810 -16.071 1.00 87.12 87 GLU A C 1
ATOM 664 O O . GLU A 1 87 ? 11.325 -6.555 -14.970 1.00 87.12 87 GLU A O 1
ATOM 669 N N . PHE A 1 88 ? 11.508 -6.116 -17.166 1.00 89.50 88 PHE A N 1
ATOM 670 C CA . PHE A 1 88 ? 10.548 -5.020 -17.162 1.00 89.50 88 PHE A CA 1
ATOM 671 C C . PHE A 1 88 ? 9.140 -5.497 -16.788 1.00 89.50 88 PHE A C 1
ATOM 673 O O . PHE A 1 88 ? 8.508 -4.909 -15.909 1.00 89.50 88 PHE A O 1
ATOM 680 N N . ILE A 1 89 ? 8.662 -6.594 -17.387 1.00 91.50 89 ILE A N 1
ATOM 681 C CA . ILE A 1 89 ? 7.355 -7.185 -17.059 1.00 91.50 89 ILE A CA 1
ATOM 682 C C . ILE A 1 89 ? 7.301 -7.583 -15.580 1.00 91.50 89 ILE A C 1
ATOM 684 O O . ILE A 1 89 ? 6.332 -7.258 -14.891 1.00 91.50 89 ILE A O 1
ATOM 688 N N . ALA A 1 90 ? 8.350 -8.229 -15.064 1.00 90.44 90 ALA A N 1
ATOM 689 C CA . ALA A 1 90 ? 8.435 -8.598 -13.655 1.00 90.44 90 ALA A CA 1
ATOM 690 C C . ALA A 1 90 ? 8.365 -7.364 -12.740 1.00 90.44 90 ALA A C 1
ATOM 692 O O . ALA A 1 90 ? 7.615 -7.367 -11.761 1.00 90.44 90 ALA A O 1
ATOM 693 N N . CYS A 1 91 ? 9.069 -6.281 -13.087 1.00 91.31 91 CYS A N 1
ATOM 694 C CA . CYS A 1 91 ? 8.980 -5.017 -12.359 1.00 91.31 91 CYS A CA 1
ATOM 695 C C . CYS A 1 91 ? 7.551 -4.463 -12.372 1.00 91.31 91 CYS A C 1
ATOM 697 O O . CYS A 1 91 ? 7.013 -4.137 -11.316 1.00 91.31 91 CYS A O 1
ATOM 699 N N . VAL A 1 92 ? 6.895 -4.401 -13.533 1.00 92.44 92 VAL A N 1
ATOM 700 C CA . VAL A 1 92 ? 5.513 -3.908 -13.635 1.00 92.44 92 VAL A CA 1
ATOM 701 C C . VAL A 1 92 ? 4.562 -4.718 -12.751 1.00 92.44 92 VAL A C 1
ATOM 703 O O . VAL A 1 92 ? 3.731 -4.131 -12.061 1.00 92.44 92 VAL A O 1
ATOM 706 N N . ILE A 1 93 ? 4.704 -6.045 -12.707 1.00 92.31 93 ILE A N 1
ATOM 707 C CA . ILE A 1 93 ? 3.860 -6.910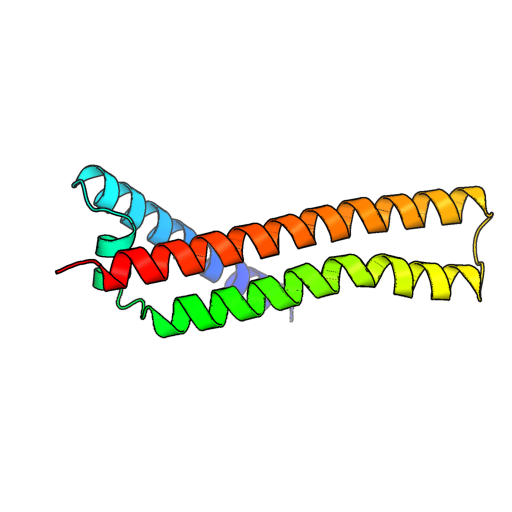 -11.872 1.00 92.31 93 ILE A CA 1
ATOM 708 C C . ILE A 1 93 ? 4.095 -6.642 -10.381 1.00 92.31 93 ILE A C 1
ATOM 710 O O . ILE A 1 93 ? 3.137 -6.423 -9.639 1.00 92.31 93 ILE A O 1
ATOM 714 N N . ILE A 1 94 ? 5.355 -6.634 -9.934 1.00 91.44 94 ILE A N 1
ATOM 715 C CA . ILE A 1 94 ? 5.703 -6.460 -8.515 1.00 91.44 94 ILE A CA 1
ATOM 716 C C . ILE A 1 94 ? 5.263 -5.080 -8.025 1.00 91.44 94 ILE A C 1
ATOM 718 O O . ILE A 1 94 ? 4.531 -4.959 -7.039 1.00 91.44 94 ILE A O 1
ATOM 722 N N . PHE A 1 95 ? 5.683 -4.031 -8.729 1.00 91.25 95 PHE A N 1
ATOM 723 C CA . PHE A 1 95 ? 5.389 -2.657 -8.344 1.00 91.25 95 PHE A CA 1
ATOM 724 C C . PHE A 1 95 ? 3.917 -2.299 -8.562 1.00 91.25 95 PHE A C 1
ATOM 726 O O . PHE A 1 95 ? 3.348 -1.585 -7.741 1.00 91.25 95 PHE A O 1
ATOM 733 N N . GLY A 1 96 ? 3.271 -2.834 -9.601 1.00 91.25 96 GLY A N 1
ATOM 734 C CA . GLY A 1 96 ? 1.835 -2.672 -9.827 1.00 91.25 96 GLY A CA 1
ATOM 735 C C . GLY A 1 96 ? 1.004 -3.331 -8.726 1.00 91.25 96 GLY A C 1
ATOM 736 O O . GLY A 1 96 ? 0.105 -2.699 -8.170 1.00 91.25 96 GLY A O 1
ATOM 737 N N . GLY A 1 97 ? 1.345 -4.563 -8.337 1.00 92.75 97 GLY A N 1
ATOM 738 C CA . GLY A 1 97 ? 0.707 -5.254 -7.215 1.00 92.75 97 GLY A CA 1
ATOM 739 C C . GLY A 1 97 ? 0.881 -4.500 -5.894 1.00 92.75 97 GLY A C 1
ATOM 740 O O . GLY A 1 97 ? -0.086 -4.293 -5.157 1.00 92.75 97 GLY A O 1
ATOM 741 N N . LEU A 1 98 ? 2.094 -4.009 -5.624 1.00 92.75 98 LEU A N 1
ATOM 742 C CA . LEU A 1 98 ? 2.369 -3.198 -4.440 1.00 92.75 98 LEU A CA 1
ATOM 743 C C . LEU A 1 98 ? 1.625 -1.851 -4.486 1.00 92.75 98 LEU A C 1
ATOM 745 O O . LEU A 1 98 ? 1.034 -1.438 -3.490 1.00 92.75 98 LEU A O 1
ATOM 749 N N . GLY A 1 99 ? 1.573 -1.197 -5.646 1.00 92.81 99 GLY A N 1
ATOM 750 C CA . GLY A 1 99 ? 0.836 0.048 -5.857 1.00 92.81 99 GLY A CA 1
ATOM 751 C C . GLY A 1 99 ? -0.659 -0.105 -5.575 1.00 92.81 99 GLY A C 1
ATOM 752 O O . GLY A 1 99 ? -1.246 0.710 -4.858 1.00 92.81 99 GLY A O 1
ATOM 753 N N . LEU A 1 100 ? -1.270 -1.194 -6.056 1.00 94.19 100 LEU A N 1
ATOM 754 C CA . LEU A 1 100 ? -2.663 -1.539 -5.757 1.00 94.19 100 LEU A CA 1
ATOM 755 C C . LEU A 1 100 ? -2.895 -1.766 -4.261 1.00 94.19 100 LEU A C 1
ATOM 757 O O . LEU A 1 100 ? -3.885 -1.266 -3.720 1.00 94.19 100 LEU A O 1
ATOM 761 N N . LEU A 1 101 ? -1.988 -2.471 -3.580 1.00 93.88 101 LEU A N 1
ATOM 762 C CA . LEU A 1 101 ? -2.085 -2.701 -2.138 1.00 93.88 101 LEU A CA 1
ATOM 763 C C . LEU A 1 101 ? -2.088 -1.376 -1.364 1.00 93.88 101 LEU A C 1
ATOM 765 O O . LEU A 1 101 ? -2.932 -1.167 -0.494 1.00 93.88 101 LEU A O 1
ATOM 769 N N . PHE A 1 102 ? -1.193 -0.454 -1.713 1.00 91.06 102 PHE A N 1
ATOM 770 C CA . PHE A 1 102 ? -1.102 0.860 -1.075 1.00 91.06 102 PHE A CA 1
ATOM 771 C C . PHE A 1 102 ? -2.357 1.710 -1.318 1.00 91.06 102 PHE A C 1
ATOM 773 O O . PHE A 1 102 ? -2.894 2.309 -0.383 1.00 91.06 102 PHE A O 1
ATOM 780 N N . LEU A 1 103 ? -2.896 1.701 -2.541 1.00 92.06 103 LEU A N 1
ATOM 781 C CA . LEU A 1 103 ? -4.168 2.363 -2.853 1.00 92.06 103 LEU A CA 1
ATOM 782 C C . LEU A 1 103 ? -5.351 1.745 -2.095 1.00 92.06 103 LEU A C 1
ATOM 784 O O . LEU A 1 103 ? -6.264 2.461 -1.670 1.00 92.06 103 LEU A O 1
ATOM 788 N N . TRP A 1 104 ? -5.346 0.427 -1.905 1.00 92.38 104 TRP A N 1
ATOM 789 C CA . TRP A 1 104 ? -6.366 -0.267 -1.126 1.00 92.38 104 TRP A CA 1
ATOM 790 C C . TRP A 1 104 ? -6.296 0.108 0.358 1.00 92.38 104 TRP A C 1
ATOM 792 O O . TRP A 1 104 ? -7.322 0.450 0.950 1.00 92.38 104 TRP A O 1
ATOM 802 N N . VAL A 1 105 ? -5.093 0.134 0.941 1.00 90.62 105 VAL A N 1
ATOM 803 C CA . VAL A 1 105 ? -4.869 0.597 2.321 1.00 90.62 105 VAL A CA 1
ATOM 804 C C . VAL A 1 105 ? -5.315 2.048 2.484 1.00 90.62 105 VAL A C 1
ATOM 806 O O . VAL A 1 105 ? -6.013 2.365 3.446 1.00 90.62 105 VAL A O 1
ATOM 809 N N . ALA A 1 106 ? -4.996 2.918 1.523 1.00 90.19 106 ALA A N 1
ATOM 810 C CA . ALA A 1 106 ? -5.444 4.307 1.529 1.00 90.19 106 ALA A CA 1
ATOM 811 C C . ALA A 1 106 ? -6.972 4.419 1.624 1.00 90.19 106 ALA A C 1
ATOM 813 O O . ALA A 1 106 ? -7.497 5.105 2.500 1.00 90.19 106 ALA A O 1
ATOM 814 N N . ARG A 1 107 ? -7.691 3.671 0.777 1.00 91.06 107 ARG A N 1
ATOM 815 C CA . ARG A 1 107 ? -9.161 3.619 0.798 1.00 91.06 107 ARG A CA 1
ATOM 816 C C . ARG A 1 107 ? -9.711 3.097 2.124 1.00 91.06 107 ARG A C 1
ATOM 818 O O . ARG A 1 107 ? -10.712 3.616 2.612 1.00 91.06 107 ARG A O 1
ATOM 825 N N . LYS A 1 108 ? -9.079 2.077 2.712 1.00 90.19 108 LYS A N 1
ATOM 826 C CA . LYS A 1 108 ? -9.491 1.528 4.012 1.00 90.19 108 LYS A CA 1
ATOM 827 C C . LYS A 1 108 ? -9.285 2.524 5.151 1.00 90.19 108 LYS A C 1
ATOM 829 O O . LYS A 1 108 ? -10.174 2.648 5.986 1.00 90.19 108 LYS A O 1
ATOM 834 N N . ASN A 1 109 ? -8.178 3.262 5.155 1.00 88.38 109 ASN A N 1
ATOM 835 C CA . ASN A 1 109 ? -7.912 4.285 6.166 1.00 88.38 109 ASN A CA 1
ATOM 836 C C . ASN A 1 109 ? -8.906 5.450 6.082 1.00 88.38 109 ASN A C 1
ATOM 838 O O . ASN A 1 109 ? -9.400 5.906 7.108 1.00 88.38 109 ASN A O 1
ATOM 842 N N . GLU A 1 110 ? -9.245 5.903 4.874 1.00 87.25 110 GLU A N 1
ATOM 843 C CA . GLU A 1 110 ? -10.250 6.955 4.678 1.00 87.25 110 GLU A CA 1
ATOM 844 C C . GLU A 1 110 ? -11.661 6.510 5.068 1.00 87.25 110 GLU A C 1
ATOM 846 O O . GLU A 1 110 ? -12.412 7.287 5.656 1.00 87.25 110 GLU A O 1
ATOM 851 N N . ALA A 1 111 ? -12.034 5.266 4.748 1.00 88.06 111 ALA A N 1
ATOM 852 C CA . ALA A 1 111 ? -13.300 4.689 5.192 1.00 88.06 111 ALA A CA 1
ATOM 853 C C . ALA A 1 111 ? -13.360 4.625 6.723 1.00 88.06 111 ALA A C 1
ATOM 855 O O . ALA A 1 111 ? -14.292 5.156 7.310 1.00 88.06 111 ALA A O 1
ATOM 856 N N . LEU A 1 112 ? -12.310 4.101 7.364 1.00 86.06 112 LEU A N 1
ATOM 857 C CA . LEU A 1 112 ? -12.233 4.021 8.821 1.00 86.06 112 LEU A CA 1
ATOM 858 C C . LEU A 1 112 ? -12.280 5.407 9.483 1.00 86.06 112 LEU A C 1
ATOM 860 O O . LEU A 1 112 ? -12.934 5.569 10.505 1.00 86.06 112 LEU A O 1
ATOM 864 N N . ALA A 1 113 ? -11.620 6.414 8.905 1.00 86.25 113 ALA A N 1
ATOM 865 C CA . ALA A 1 113 ? -11.680 7.783 9.410 1.00 86.25 113 ALA A CA 1
ATOM 866 C C . ALA A 1 113 ? -13.106 8.354 9.359 1.00 86.25 113 ALA A C 1
ATOM 868 O O . ALA A 1 113 ? -13.545 8.964 10.329 1.00 86.25 113 ALA A O 1
ATOM 869 N N . ARG A 1 114 ? -13.832 8.132 8.252 1.00 87.06 114 ARG A N 1
ATOM 870 C CA . ARG A 1 114 ? -15.241 8.539 8.124 1.00 87.06 114 ARG A CA 1
ATOM 871 C C . ARG A 1 114 ? -16.127 7.819 9.133 1.00 87.06 114 ARG A C 1
ATOM 873 O O . ARG A 1 114 ? -16.922 8.473 9.794 1.00 87.06 114 ARG A O 1
ATOM 880 N N . ASP A 1 115 ? -15.944 6.512 9.294 1.00 86.88 115 ASP A N 1
ATOM 881 C CA . ASP A 1 115 ? -16.727 5.726 10.246 1.00 86.88 115 ASP A CA 1
ATOM 882 C C . ASP A 1 115 ? -16.509 6.214 11.687 1.00 86.88 115 ASP A C 1
ATOM 884 O O . ASP A 1 115 ? -17.461 6.271 12.455 1.00 86.88 115 ASP A O 1
ATOM 888 N N . ILE A 1 116 ? -15.281 6.609 12.059 1.00 84.19 116 ILE A N 1
ATOM 889 C CA . ILE A 1 116 ? -14.991 7.167 13.393 1.00 84.19 116 ILE A CA 1
ATOM 890 C C . ILE A 1 116 ? -15.670 8.525 13.600 1.00 84.19 116 ILE A C 1
ATOM 892 O O . ILE A 1 116 ? -16.167 8.781 14.693 1.00 84.19 116 ILE A O 1
ATOM 896 N N . GLU A 1 117 ? -15.690 9.391 12.584 1.00 83.38 117 GLU A N 1
ATOM 897 C CA . GLU A 1 117 ? -16.349 10.706 12.656 1.00 83.38 117 GLU A CA 1
ATOM 898 C C . GLU A 1 117 ? -17.878 10.607 12.735 1.00 83.38 117 GLU A C 1
ATOM 900 O O . GLU A 1 117 ? -18.514 11.493 13.294 1.00 83.38 117 GLU A O 1
ATOM 905 N N . MET A 1 118 ? -18.463 9.534 12.196 1.00 83.62 118 MET A N 1
ATOM 906 C CA . MET A 1 118 ? -19.902 9.261 12.267 1.00 83.62 118 MET A CA 1
ATOM 907 C C . MET A 1 118 ? -20.331 8.575 13.573 1.00 83.62 118 MET A C 1
ATOM 909 O O . MET A 1 118 ? -21.528 8.382 13.788 1.00 83.62 118 MET A O 1
ATOM 913 N N . LEU A 1 119 ? -19.388 8.178 14.438 1.00 79.31 119 LEU A N 1
ATOM 914 C CA . LEU A 1 119 ? -19.726 7.640 15.755 1.00 79.31 119 LEU A CA 1
ATOM 915 C C . LEU A 1 119 ? -20.214 8.772 16.676 1.00 79.31 119 LEU A C 1
ATOM 917 O O . LEU A 1 119 ? -19.532 9.797 16.747 1.00 79.31 119 LEU A O 1
ATOM 921 N N . PRO A 1 120 ? -21.324 8.571 17.412 1.00 67.31 120 PRO A N 1
ATOM 922 C CA . PRO A 1 120 ? -21.841 9.550 18.368 1.00 67.31 120 PRO A CA 1
ATOM 923 C C . PRO A 1 120 ? -20.852 9.889 19.498 1.00 67.31 120 PRO A C 1
ATOM 925 O O . PRO A 1 120 ? -19.858 9.147 19.714 1.00 67.31 120 PRO A O 1
#

Radius of gyration: 20.23 Å; chains: 1; bounding box: 49×24×48 Å

Sequence (120 aa):
MHASYNIFLAVGILLVAVLRAMRWRSAKARGLSPAQFARENGTSPQKLRATGEQMRWLGRILFIVPFVLGLGLAIHPKSPGSVLAAEFIACVIIFGGLGLLFLWVARKNEALARDIEMLP

Secondary structure (DSSP, 8-state):
--HHHHHHHHHHHHHHHHHHHHHHHHHHHTT--HHHHHHHTT--HHHHHHHHHHHHHHHHHHHHHHHHHHHHHHHS--S-HHHHHHHHHHHHHHHHHHHHHHHHHHHHHHHHHHHHHT--

Foldseek 3Di:
DVPVVVVVVVVVVVVVVVVVVVVVVVCVVVVHDPLNSCVVVVNALVVLQVQLVVLLVQLVVLQCVLVVVLVVCVVPPPDPPVVSVVVSVVSNVVSNVSSVVSNVSSVVSNVSSVVNVPDD